Protein AF-A0A0R3MFZ7-F1 (afdb_monomer_lite)

Sequence (72 aa):
MKIGDRVEVVAVPASLPSGMGTQALFEACVGRVFPIDGFENGLLELHVGEVVGEKSYMHTIWIEPECVRLRP

Organism: NCBI:txid722472

pLDDT: mean 92.27, std 7.86, range [60.59, 98.44]

Foldseek 3Di:
DDAFFKKQQADDDPPDDDDDCPRVQSVLRHRPIFGFHDDDPQWTKGQRQVSVPGDSNVDIDTHHPVRIDTDD

Radius of gyration: 11.16 Å; chains: 1; bounding box: 27×22×24 Å

Secondary structure (DSSP, 8-state):
--TT-EEEE----TTPPP-SSHHHHHHHHTT-EEE--EEETTEEEEE-GGGGTS-GGG-EEEE-GGGEEEE-

Structure (mmCIF, N/CA/C/O backbone):
data_AF-A0A0R3MFZ7-F1
#
_entry.id   AF-A0A0R3MFZ7-F1
#
loop_
_atom_site.group_PDB
_atom_site.id
_atom_site.type_symbol
_atom_site.label_atom_id
_atom_site.label_alt_id
_atom_site.label_comp_id
_atom_site.label_asym_id
_atom_site.label_entity_id
_atom_site.label_seq_id
_atom_site.pdbx_PDB_ins_code
_atom_site.Cartn_x
_atom_site.Cartn_y
_atom_site.Cartn_z
_atom_site.occupancy
_atom_site.B_iso_or_equiv
_atom_site.auth_seq_id
_atom_site.auth_comp_id
_atom_site.auth_asym_id
_atom_site.auth_atom_id
_atom_site.pdbx_PDB_model_num
ATOM 1 N N . MET A 1 1 ? -11.457 -6.317 1.119 1.00 92.81 1 MET A N 1
ATOM 2 C CA . MET A 1 1 ? -10.668 -5.126 1.478 1.00 92.81 1 MET A CA 1
ATOM 3 C C . MET A 1 1 ? -11.539 -3.908 1.233 1.00 92.81 1 MET A C 1
ATOM 5 O O . MET A 1 1 ? -12.212 -3.871 0.208 1.00 92.81 1 MET A O 1
ATOM 9 N N . LYS A 1 2 ? -11.569 -2.967 2.172 1.00 96.38 2 LYS A N 1
ATOM 10 C CA . LYS A 1 2 ? -12.251 -1.664 2.089 1.00 96.38 2 LYS A CA 1
ATOM 11 C C . LYS A 1 2 ? -11.385 -0.585 2.750 1.00 96.38 2 LYS A C 1
ATOM 13 O O . LYS A 1 2 ? -10.464 -0.921 3.488 1.00 96.38 2 LYS A O 1
ATOM 18 N N . ILE A 1 3 ? -11.704 0.691 2.517 1.00 97.75 3 ILE A N 1
ATOM 19 C CA . ILE A 1 3 ? -11.026 1.818 3.182 1.00 97.75 3 ILE A CA 1
ATOM 20 C C . ILE A 1 3 ? -11.088 1.621 4.704 1.00 97.75 3 ILE A C 1
ATOM 22 O O . ILE A 1 3 ? -12.135 1.255 5.250 1.00 97.75 3 ILE A O 1
ATOM 26 N N . GLY A 1 4 ? -9.954 1.829 5.369 1.00 96.81 4 GLY A N 1
ATOM 27 C CA . GLY A 1 4 ? -9.765 1.621 6.803 1.00 96.81 4 GLY A CA 1
ATOM 28 C C . GLY A 1 4 ? -9.392 0.192 7.215 1.00 96.81 4 GLY A C 1
ATOM 29 O O . GLY A 1 4 ? -8.900 0.017 8.330 1.00 96.81 4 GLY A O 1
ATOM 30 N N . ASP A 1 5 ? -9.563 -0.821 6.353 1.00 98.00 5 ASP A N 1
ATOM 31 C CA . ASP A 1 5 ? -9.007 -2.155 6.619 1.00 98.00 5 ASP A CA 1
ATOM 32 C C . ASP A 1 5 ? -7.475 -2.072 6.682 1.00 98.00 5 ASP A C 1
ATOM 34 O O . ASP A 1 5 ? -6.846 -1.309 5.944 1.00 98.00 5 ASP A O 1
ATOM 38 N N . ARG A 1 6 ? -6.859 -2.894 7.536 1.00 98.00 6 ARG A N 1
ATOM 39 C CA . ARG A 1 6 ? -5.401 -2.986 7.639 1.00 98.00 6 ARG A CA 1
ATOM 40 C C . ARG A 1 6 ? -4.878 -4.081 6.720 1.00 98.00 6 ARG A C 1
ATOM 42 O O . ARG A 1 6 ? -5.362 -5.212 6.747 1.00 98.00 6 ARG A O 1
ATOM 49 N N . VAL A 1 7 ? -3.857 -3.768 5.936 1.00 98.31 7 VAL A N 1
ATOM 50 C CA . VAL A 1 7 ? -3.192 -4.721 5.047 1.00 98.31 7 VAL A CA 1
ATOM 51 C C . VAL A 1 7 ? -1.695 -4.733 5.299 1.00 98.31 7 VAL A C 1
ATOM 53 O O . VAL A 1 7 ? -1.081 -3.699 5.539 1.00 98.31 7 VAL A O 1
ATOM 56 N N . GLU A 1 8 ? -1.107 -5.920 5.271 1.00 98.31 8 GLU A N 1
ATOM 57 C CA . GLU A 1 8 ? 0.338 -6.105 5.259 1.00 98.31 8 GLU A CA 1
ATOM 58 C C . GLU A 1 8 ? 0.835 -6.143 3.818 1.00 98.31 8 GLU A C 1
ATOM 60 O O . GLU A 1 8 ? 0.282 -6.892 3.013 1.00 98.31 8 GLU A O 1
ATOM 65 N N . VAL A 1 9 ? 1.896 -5.404 3.500 1.00 98.00 9 VAL A N 1
ATOM 66 C CA . VAL A 1 9 ? 2.587 -5.547 2.211 1.00 98.00 9 VAL A CA 1
ATOM 67 C C . VAL A 1 9 ? 3.427 -6.820 2.251 1.00 98.00 9 VAL A C 1
ATOM 69 O O . VAL A 1 9 ? 4.304 -6.959 3.099 1.00 98.00 9 VAL A O 1
ATOM 72 N N . VAL A 1 10 ? 3.166 -7.770 1.355 1.00 98.12 10 VAL A N 1
ATOM 73 C CA . VAL A 1 10 ? 3.828 -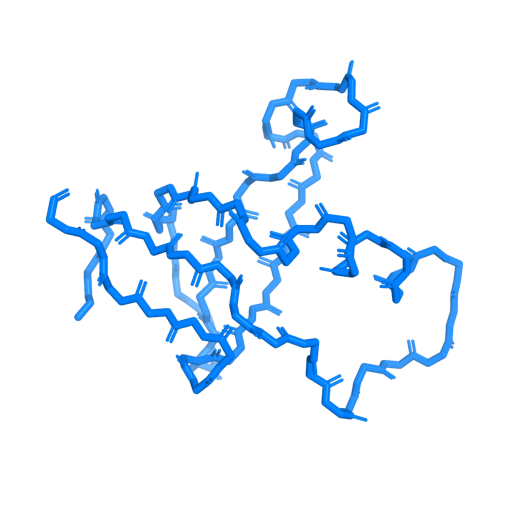9.089 1.344 1.00 98.12 10 VAL A CA 1
ATOM 74 C C . VAL A 1 10 ? 4.746 -9.298 0.145 1.00 98.12 10 VAL A C 1
ATOM 76 O O . VAL A 1 10 ? 5.535 -10.241 0.148 1.00 98.12 10 VAL A O 1
ATOM 79 N N . ALA A 1 11 ? 4.660 -8.438 -0.867 1.00 96.75 11 ALA A N 1
ATOM 80 C CA . ALA A 1 11 ? 5.497 -8.499 -2.054 1.00 96.75 11 ALA A CA 1
ATOM 81 C C . ALA A 1 11 ? 5.713 -7.107 -2.658 1.00 96.75 11 ALA A C 1
ATOM 83 O O . ALA A 1 11 ? 4.952 -6.174 -2.402 1.00 96.75 11 ALA A O 1
ATOM 84 N N . VAL A 1 12 ? 6.753 -6.998 -3.482 1.00 94.31 12 VAL A N 1
ATOM 85 C CA . VAL A 1 12 ? 7.005 -5.840 -4.344 1.00 94.31 12 VAL A CA 1
ATOM 86 C C . VAL A 1 12 ? 6.412 -6.142 -5.726 1.00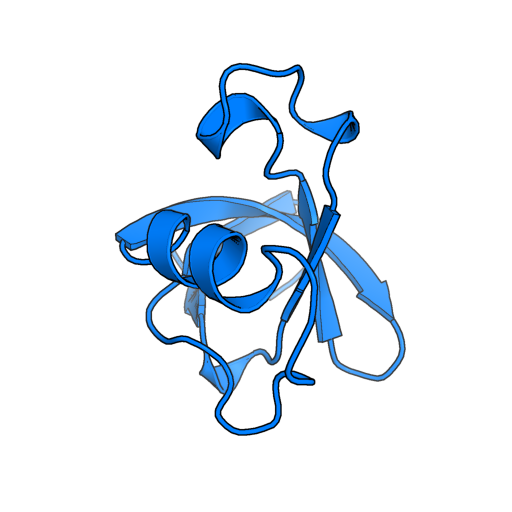 94.31 12 VAL A C 1
ATOM 88 O O . VAL A 1 12 ? 6.683 -7.228 -6.250 1.00 94.31 12 VAL A O 1
ATOM 91 N N . PRO A 1 13 ? 5.633 -5.232 -6.338 1.00 91.62 13 PRO A N 1
ATOM 92 C CA . PRO A 1 13 ? 5.092 -5.457 -7.674 1.00 91.62 13 PRO A CA 1
ATOM 93 C C . PRO A 1 13 ? 6.199 -5.647 -8.716 1.00 91.62 13 PRO A C 1
ATOM 95 O O . PRO A 1 13 ? 7.140 -4.858 -8.803 1.00 91.62 13 PRO A O 1
ATOM 98 N N . ALA A 1 14 ? 6.076 -6.689 -9.541 1.00 85.88 14 ALA A N 1
ATOM 99 C CA . ALA A 1 14 ? 7.082 -7.023 -10.556 1.00 85.88 14 ALA A CA 1
ATOM 100 C C . ALA A 1 14 ? 7.179 -5.975 -11.681 1.00 85.88 14 ALA A C 1
ATOM 102 O O . ALA A 1 14 ? 8.203 -5.871 -12.352 1.00 85.88 14 ALA A O 1
ATOM 103 N N . SER A 1 15 ? 6.108 -5.210 -11.891 1.00 82.75 15 SER A N 1
ATOM 104 C CA . SER A 1 15 ? 5.964 -4.178 -12.919 1.00 82.75 15 SER A CA 1
ATOM 105 C C . SER A 1 15 ? 6.369 -2.781 -12.451 1.00 82.75 15 SER A C 1
ATOM 107 O O . SER A 1 15 ? 6.111 -1.817 -13.175 1.00 82.75 15 SER A O 1
ATOM 109 N N . LEU A 1 16 ? 6.983 -2.637 -11.268 1.00 84.38 16 LEU A N 1
ATOM 110 C CA . LEU A 1 16 ? 7.408 -1.321 -10.802 1.00 84.38 16 LEU A CA 1
ATOM 111 C C . LEU A 1 16 ? 8.361 -0.670 -11.817 1.00 84.38 16 LEU A C 1
ATOM 113 O O . LEU A 1 16 ? 9.351 -1.287 -12.223 1.00 84.38 16 LEU A O 1
ATOM 117 N N . PRO A 1 17 ? 8.100 0.585 -12.218 1.00 77.06 17 PRO A N 1
ATOM 118 C CA . PRO A 1 17 ? 9.000 1.299 -13.102 1.00 77.06 17 PRO A CA 1
ATOM 119 C C . PRO A 1 17 ? 10.355 1.498 -12.417 1.00 77.06 17 PRO A C 1
ATOM 121 O O . PRO A 1 17 ? 10.444 1.898 -11.255 1.00 77.06 17 PRO A O 1
ATOM 124 N N . SER A 1 18 ? 11.432 1.250 -13.160 1.00 66.62 18 SER A N 1
ATOM 125 C CA . SER A 1 18 ? 12.790 1.551 -12.714 1.00 66.62 18 SER A CA 1
ATOM 126 C C . SER A 1 18 ? 12.981 3.071 -12.614 1.00 66.62 18 SER A C 1
ATOM 128 O O . SER A 1 18 ? 12.818 3.773 -13.613 1.00 66.62 18 SER A O 1
ATOM 130 N N . GLY A 1 19 ? 13.337 3.590 -11.436 1.00 66.50 19 GLY A N 1
ATOM 131 C CA . GLY A 1 19 ? 13.462 5.033 -11.199 1.00 66.50 19 GLY A CA 1
ATOM 132 C C . GLY A 1 19 ? 13.879 5.387 -9.768 1.00 66.50 19 GLY A C 1
ATOM 133 O O . GLY A 1 19 ? 14.163 4.499 -8.966 1.00 66.50 19 GLY A O 1
ATOM 134 N N . MET A 1 20 ? 13.946 6.690 -9.460 1.00 60.59 20 MET A N 1
ATOM 135 C CA . MET A 1 20 ? 14.433 7.238 -8.181 1.00 60.59 20 MET A CA 1
ATOM 136 C C . MET A 1 20 ? 13.687 6.660 -6.966 1.00 60.59 20 MET A C 1
ATOM 138 O O . MET A 1 20 ? 12.646 7.166 -6.566 1.00 60.59 20 MET A O 1
ATOM 142 N N . GLY A 1 21 ? 14.234 5.609 -6.354 1.00 74.06 21 GLY A N 1
ATOM 143 C CA . GLY A 1 21 ? 13.835 5.133 -5.026 1.00 74.06 21 GLY A CA 1
ATOM 144 C C . GLY A 1 21 ? 12.486 4.416 -4.928 1.00 74.06 21 GLY A C 1
ATOM 145 O O . GLY A 1 21 ? 12.196 3.883 -3.861 1.00 74.06 21 GLY A O 1
ATOM 146 N N . THR A 1 22 ? 11.688 4.333 -6.001 1.00 83.81 22 THR A N 1
ATOM 147 C CA . THR A 1 22 ? 10.368 3.674 -5.976 1.00 83.81 22 THR A CA 1
ATOM 148 C C . THR A 1 22 ? 10.477 2.223 -5.519 1.00 83.81 22 THR A C 1
ATOM 150 O O . THR A 1 22 ? 9.786 1.822 -4.590 1.00 83.81 22 THR A O 1
ATOM 153 N N . GLN A 1 23 ? 11.402 1.451 -6.095 1.00 88.88 23 GLN A N 1
ATOM 154 C CA . GLN A 1 23 ? 11.620 0.066 -5.679 1.00 88.88 23 GLN A CA 1
ATOM 155 C C . GLN A 1 23 ? 12.037 -0.034 -4.202 1.00 88.88 23 GLN A C 1
ATOM 157 O O . GLN A 1 23 ? 11.450 -0.813 -3.459 1.00 88.88 23 GLN A O 1
ATOM 162 N N . ALA A 1 24 ? 12.981 0.800 -3.756 1.00 89.94 24 ALA A N 1
ATOM 163 C CA . ALA A 1 24 ? 13.460 0.794 -2.374 1.00 89.94 24 ALA A CA 1
ATOM 164 C C . ALA A 1 24 ? 12.352 1.146 -1.362 1.00 89.94 24 ALA A C 1
ATOM 166 O O . ALA A 1 24 ? 12.301 0.567 -0.279 1.00 89.94 24 ALA A O 1
ATOM 167 N N . LEU A 1 25 ? 11.441 2.063 -1.713 1.00 91.75 25 LEU A N 1
ATOM 168 C CA . LEU A 1 25 ? 10.291 2.401 -0.872 1.00 91.75 25 LEU A CA 1
ATOM 169 C C . LEU A 1 25 ? 9.343 1.205 -0.722 1.00 91.75 25 LEU A C 1
ATOM 171 O O . LEU A 1 25 ? 8.948 0.880 0.396 1.00 91.75 25 LEU A O 1
ATOM 175 N N . PHE A 1 26 ? 9.015 0.519 -1.821 1.00 94.12 26 PHE A N 1
ATOM 176 C CA . PHE A 1 26 ? 8.174 -0.681 -1.774 1.00 94.12 26 PHE A CA 1
ATOM 177 C C . PHE A 1 26 ? 8.847 -1.823 -1.007 1.00 94.12 26 PHE A C 1
ATOM 179 O O . PHE A 1 26 ? 8.204 -2.448 -0.167 1.00 94.12 26 PHE A O 1
ATOM 186 N N . GLU A 1 27 ? 10.142 -2.058 -1.228 1.00 93.69 27 GLU A N 1
ATOM 187 C CA . GLU A 1 27 ? 10.930 -3.037 -0.469 1.00 93.69 27 GLU A CA 1
ATOM 188 C C . GLU A 1 27 ? 10.898 -2.738 1.034 1.00 93.69 27 GLU A C 1
ATOM 190 O O . GLU A 1 27 ? 10.669 -3.639 1.839 1.00 93.69 27 GLU A O 1
ATOM 195 N N . ALA A 1 28 ? 11.040 -1.468 1.426 1.00 94.31 28 ALA A N 1
ATOM 196 C CA . ALA A 1 28 ? 10.974 -1.051 2.824 1.00 94.31 28 ALA A CA 1
ATOM 197 C C . ALA A 1 28 ? 9.573 -1.212 3.449 1.00 94.31 28 ALA A C 1
ATOM 199 O O . ALA A 1 28 ? 9.454 -1.280 4.679 1.00 94.31 28 ALA A O 1
ATOM 200 N N . CYS A 1 29 ? 8.523 -1.277 2.624 1.00 96.56 29 CYS A N 1
ATOM 201 C CA . CYS A 1 29 ? 7.151 -1.523 3.060 1.00 96.56 29 CYS A CA 1
ATOM 202 C C . CYS A 1 29 ? 6.857 -3.007 3.314 1.00 96.56 29 CYS A C 1
ATOM 204 O O . CYS A 1 29 ? 5.951 -3.301 4.094 1.00 96.56 29 CYS A O 1
ATOM 206 N N . VAL A 1 30 ? 7.599 -3.941 2.707 1.00 97.06 30 VAL A N 1
ATOM 207 C CA . VAL A 1 30 ? 7.359 -5.385 2.873 1.00 97.06 30 VAL A CA 1
ATOM 208 C C . VAL A 1 30 ? 7.443 -5.790 4.352 1.00 97.06 30 VAL A C 1
ATOM 210 O O . VAL A 1 30 ? 8.373 -5.432 5.071 1.00 97.06 30 VAL A O 1
ATOM 213 N N . GLY A 1 31 ? 6.442 -6.541 4.814 1.00 97.56 31 GLY A N 1
ATOM 214 C CA . GLY A 1 31 ? 6.266 -6.977 6.201 1.00 97.56 31 GLY A CA 1
ATOM 215 C C . GLY A 1 31 ? 5.620 -5.936 7.123 1.00 97.56 31 GLY A C 1
ATOM 216 O O . GLY A 1 31 ? 5.390 -6.220 8.299 1.00 97.56 31 GLY A O 1
ATOM 217 N N . ARG A 1 32 ? 5.316 -4.729 6.630 1.00 97.31 32 ARG A N 1
ATOM 218 C CA . ARG A 1 32 ? 4.651 -3.670 7.404 1.00 97.31 32 ARG A CA 1
ATOM 219 C C . ARG A 1 32 ? 3.160 -3.620 7.108 1.00 97.31 32 ARG A C 1
ATOM 221 O O . ARG A 1 32 ? 2.711 -4.039 6.044 1.00 97.31 32 ARG A O 1
ATOM 228 N N . VAL A 1 33 ? 2.404 -3.083 8.066 1.00 97.62 33 VAL A N 1
ATOM 229 C CA . VAL A 1 33 ? 0.940 -3.010 8.019 1.00 97.62 33 VAL A CA 1
ATOM 230 C C . VAL A 1 33 ? 0.474 -1.564 7.914 1.00 97.62 33 VAL A C 1
ATOM 232 O O . VAL A 1 33 ? 0.794 -0.754 8.784 1.00 97.62 33 VAL A O 1
ATOM 235 N N . PHE A 1 34 ? -0.368 -1.284 6.925 1.00 97.38 34 PHE A N 1
ATOM 236 C CA . PHE A 1 34 ? -0.921 0.039 6.648 1.00 97.38 34 PHE A CA 1
ATOM 237 C C . PHE A 1 34 ? -2.450 -0.023 6.568 1.00 97.38 34 PHE A C 1
ATOM 239 O O . PHE A 1 34 ? -2.998 -1.056 6.170 1.00 97.38 34 PHE A O 1
ATOM 246 N N . PRO A 1 35 ? -3.163 1.042 6.962 1.00 97.25 35 PRO A N 1
ATOM 247 C CA . PRO A 1 35 ? -4.564 1.192 6.598 1.00 97.25 35 PRO A CA 1
ATOM 248 C C . PRO A 1 35 ? -4.690 1.468 5.092 1.00 97.25 35 PRO A C 1
ATOM 250 O O . PRO A 1 35 ? -3.850 2.158 4.518 1.00 97.25 35 PRO A O 1
ATOM 253 N N . ILE A 1 36 ? -5.750 0.956 4.469 1.00 97.94 36 ILE A N 1
ATOM 254 C CA . ILE A 1 36 ? -6.136 1.365 3.114 1.00 97.94 36 ILE A CA 1
ATOM 255 C C . ILE A 1 36 ? -6.757 2.760 3.189 1.00 97.94 36 ILE A C 1
ATOM 257 O O . ILE A 1 36 ? -7.772 2.930 3.871 1.00 97.94 36 ILE A O 1
ATOM 261 N N . ASP A 1 37 ? -6.179 3.724 2.475 1.00 97.50 37 ASP A N 1
ATOM 262 C CA . ASP A 1 37 ? -6.672 5.109 2.424 1.00 97.50 37 ASP A CA 1
ATOM 263 C C . ASP A 1 37 ? -7.653 5.321 1.259 1.00 97.50 37 ASP A C 1
ATOM 265 O O . ASP A 1 37 ? -8.650 6.030 1.385 1.00 97.50 37 ASP A O 1
ATOM 269 N N . GLY A 1 38 ? -7.449 4.592 0.160 1.00 97.56 38 GLY A N 1
ATOM 270 C CA . GLY A 1 38 ? -8.170 4.799 -1.088 1.00 97.56 38 GLY A CA 1
ATOM 271 C C . GLY A 1 38 ? -7.978 3.674 -2.101 1.00 97.56 38 GLY A C 1
ATOM 272 O O . GLY A 1 38 ? -7.306 2.670 -1.847 1.00 97.56 38 GLY A O 1
ATOM 273 N N . PHE A 1 39 ? -8.628 3.839 -3.251 1.00 97.44 39 PHE A N 1
ATOM 274 C CA . PHE A 1 39 ? -8.568 2.916 -4.380 1.00 97.44 39 PHE A CA 1
ATOM 275 C C . PHE A 1 39 ? -8.550 3.708 -5.686 1.00 97.44 39 PHE A C 1
ATOM 277 O O . PHE A 1 39 ? -9.427 4.544 -5.906 1.00 97.44 39 PHE A O 1
ATOM 284 N N . GLU A 1 40 ? -7.624 3.391 -6.585 1.00 96.44 40 GLU A N 1
ATOM 285 C CA . GLU A 1 40 ? -7.574 3.982 -7.925 1.00 96.44 40 GLU A CA 1
ATOM 286 C C . GLU A 1 40 ? -7.107 2.934 -8.937 1.00 96.44 40 GLU A C 1
ATOM 288 O O . GLU A 1 40 ? -6.124 2.236 -8.710 1.00 96.44 40 GLU A O 1
ATOM 293 N N . ASN A 1 41 ? -7.829 2.781 -10.053 1.00 94.12 41 ASN A N 1
ATOM 294 C CA . ASN A 1 41 ? -7.482 1.847 -11.137 1.00 94.12 41 ASN A CA 1
ATOM 295 C C . ASN A 1 41 ? -7.203 0.395 -10.682 1.00 94.12 41 ASN A C 1
ATOM 297 O O . ASN A 1 41 ? -6.398 -0.308 -11.287 1.00 94.12 41 ASN A O 1
ATOM 301 N N . GLY A 1 42 ? -7.878 -0.065 -9.622 1.00 93.31 42 GLY A N 1
ATOM 302 C CA . GLY A 1 42 ? -7.687 -1.406 -9.052 1.00 93.31 42 GLY A CA 1
ATOM 303 C C . GLY A 1 42 ? -6.512 -1.532 -8.074 1.00 93.31 42 GLY A C 1
ATOM 304 O O . GLY A 1 42 ? -6.313 -2.611 -7.521 1.00 93.31 42 GLY A O 1
ATOM 305 N N . LEU A 1 43 ? -5.776 -0.449 -7.822 1.00 96.06 43 LEU A N 1
ATOM 306 C CA . LEU A 1 43 ? -4.698 -0.370 -6.841 1.00 96.06 43 LEU A CA 1
ATOM 307 C C . LEU A 1 43 ? -5.222 0.134 -5.495 1.00 96.06 43 LEU A C 1
ATOM 309 O O . LEU A 1 43 ? -6.189 0.896 -5.431 1.00 96.06 43 LEU A O 1
ATOM 313 N N . LEU A 1 44 ? -4.557 -0.287 -4.425 1.00 97.44 44 LEU A N 1
ATOM 314 C CA . LEU A 1 44 ? -4.767 0.195 -3.066 1.00 97.44 44 LEU A CA 1
ATOM 315 C C . LEU A 1 44 ? -3.853 1.388 -2.804 1.00 97.44 44 LEU A C 1
ATOM 317 O O . LEU A 1 44 ? -2.651 1.305 -3.059 1.00 97.44 44 LEU A O 1
ATOM 321 N N . GLU A 1 45 ? -4.409 2.455 -2.247 1.00 97.56 45 GLU A N 1
ATOM 322 C CA . GLU A 1 45 ? -3.646 3.611 -1.784 1.00 97.56 45 GLU A CA 1
ATOM 323 C C . GLU A 1 45 ? -3.186 3.397 -0.341 1.00 97.56 45 GLU A C 1
ATOM 325 O O . GLU A 1 45 ? -4.017 3.183 0.551 1.00 97.56 45 GLU A O 1
ATOM 330 N N . LEU A 1 46 ? -1.874 3.469 -0.103 1.00 97.19 46 LEU A N 1
ATOM 331 C CA . LEU A 1 46 ? -1.279 3.364 1.228 1.00 97.19 46 LEU A CA 1
ATOM 332 C C . LEU A 1 46 ? -0.385 4.573 1.518 1.00 97.19 46 LEU A C 1
ATOM 334 O O . LEU A 1 46 ? 0.549 4.867 0.770 1.00 97.19 46 LEU A O 1
ATOM 338 N N . HIS A 1 47 ? -0.621 5.216 2.660 1.00 96.88 47 HIS A N 1
ATOM 339 C CA . HIS A 1 47 ? 0.244 6.256 3.214 1.00 96.88 47 HIS A CA 1
ATOM 340 C C . HIS A 1 47 ? 1.431 5.634 3.964 1.00 96.88 47 HIS A C 1
ATOM 342 O O . HIS A 1 47 ? 1.255 4.967 4.986 1.00 96.88 47 HIS A O 1
ATOM 348 N N . VAL A 1 48 ? 2.649 5.855 3.463 1.00 95.56 48 VAL A N 1
ATOM 349 C CA . VAL A 1 48 ? 3.870 5.148 3.890 1.00 95.56 48 VAL A CA 1
ATOM 350 C C . VAL A 1 48 ? 4.998 6.069 4.352 1.00 95.56 48 VAL A C 1
ATOM 352 O O . VAL A 1 48 ? 6.100 5.590 4.602 1.00 95.56 48 VAL A O 1
ATOM 355 N N . GLY A 1 49 ? 4.766 7.375 4.513 1.00 92.31 49 GLY A N 1
ATOM 356 C CA . GLY A 1 49 ? 5.836 8.315 4.879 1.00 92.31 49 GLY A CA 1
ATOM 357 C C . GLY A 1 49 ? 6.596 7.951 6.162 1.00 92.31 49 GLY A C 1
ATOM 358 O O . GLY A 1 49 ? 7.805 8.156 6.241 1.00 92.31 49 GLY A O 1
ATOM 359 N N . GLU A 1 50 ? 5.941 7.292 7.122 1.00 93.06 50 GLU A N 1
ATOM 360 C CA . GLU A 1 50 ? 6.588 6.832 8.361 1.00 93.06 50 GLU A CA 1
ATOM 361 C C . GLU A 1 50 ? 7.679 5.774 8.122 1.00 93.06 50 GLU A C 1
ATOM 363 O O . GLU A 1 50 ? 8.599 5.639 8.928 1.00 93.06 50 GLU A O 1
ATOM 368 N N . VAL A 1 51 ? 7.626 5.047 6.999 1.00 91.12 51 VAL A N 1
ATOM 369 C CA . VAL A 1 51 ? 8.656 4.070 6.602 1.00 91.12 51 VAL A CA 1
ATOM 370 C C . VAL A 1 51 ? 10.006 4.750 6.375 1.00 91.12 51 VAL A C 1
ATOM 372 O O . VAL A 1 51 ? 11.043 4.146 6.646 1.00 91.12 51 VAL A O 1
ATOM 375 N N . VAL A 1 52 ? 9.992 6.010 5.938 1.00 86.69 52 VAL A N 1
ATOM 376 C CA . VAL A 1 52 ? 11.181 6.824 5.648 1.00 86.69 52 VAL A CA 1
A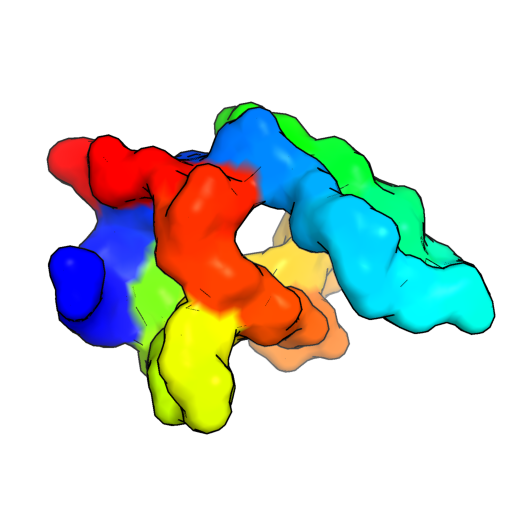TOM 377 C C . VAL A 1 52 ? 11.400 7.944 6.673 1.00 86.69 52 VAL A C 1
ATOM 379 O O . VAL A 1 52 ? 12.192 8.85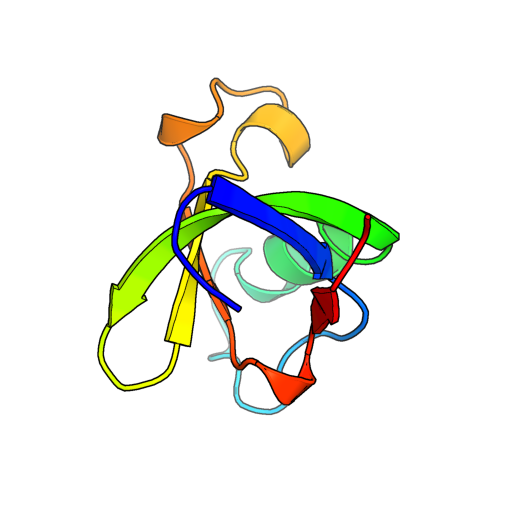2 6.443 1.00 86.69 52 VAL A O 1
ATOM 382 N N . GLY A 1 53 ? 10.738 7.873 7.834 1.00 88.50 53 GLY A N 1
ATOM 383 C CA . GLY A 1 53 ? 10.890 8.858 8.912 1.00 88.50 53 GLY A CA 1
ATOM 384 C C . GLY A 1 53 ? 10.157 10.181 8.673 1.00 88.50 53 GLY A C 1
ATOM 385 O O . GLY A 1 53 ? 10.413 11.162 9.371 1.00 88.50 53 GLY A O 1
ATOM 386 N N . GLU A 1 54 ? 9.237 10.217 7.713 1.00 91.88 54 GLU A N 1
ATOM 387 C CA . GLU A 1 54 ? 8.386 11.365 7.423 1.00 91.88 54 GLU A CA 1
ATOM 388 C C . GLU A 1 54 ? 6.962 11.142 7.951 1.00 91.88 54 GLU A C 1
ATOM 390 O O . GLU A 1 54 ? 6.612 10.076 8.457 1.00 91.88 54 GLU A O 1
ATOM 395 N N . LYS A 1 55 ? 6.103 12.161 7.867 1.00 87.88 55 LYS A N 1
ATOM 396 C CA . LYS A 1 55 ? 4.686 11.990 8.221 1.00 87.88 55 LYS A CA 1
ATOM 397 C C . LYS A 1 55 ? 4.014 11.059 7.213 1.00 87.88 55 LYS A C 1
ATOM 399 O O . LYS A 1 55 ? 4.316 11.150 6.029 1.00 87.88 55 LYS A O 1
ATOM 404 N N . SER A 1 56 ? 3.079 10.220 7.658 1.00 83.69 56 SER A N 1
ATOM 405 C CA . SER A 1 56 ? 2.445 9.181 6.827 1.00 83.69 56 SER A CA 1
ATOM 406 C C . SER A 1 56 ? 1.959 9.680 5.459 1.00 83.69 56 SER A C 1
ATOM 408 O O . SER A 1 56 ? 2.266 9.055 4.450 1.00 83.69 56 SER A O 1
ATOM 410 N N . TYR A 1 57 ? 1.297 10.837 5.421 1.00 82.44 57 TYR A N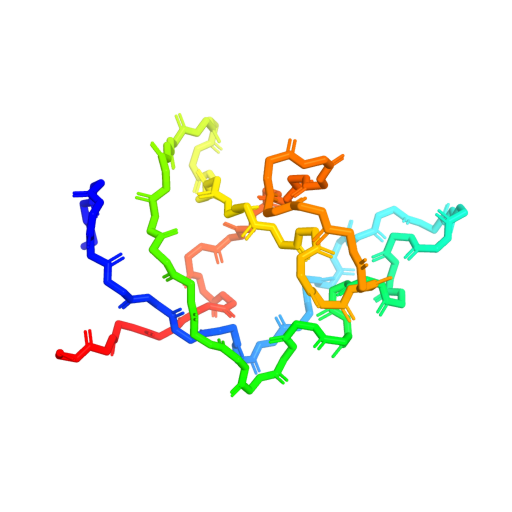 1
ATOM 411 C CA . TYR A 1 57 ? 0.738 11.457 4.212 1.00 82.44 57 TYR A CA 1
ATOM 412 C C . TYR A 1 57 ? 1.774 12.071 3.249 1.00 82.44 57 TYR A C 1
ATOM 414 O O . TYR A 1 57 ? 1.400 12.577 2.197 1.00 82.44 57 TYR A O 1
ATOM 422 N N . MET A 1 58 ? 3.063 12.105 3.607 1.00 90.31 58 MET A N 1
ATOM 423 C CA . MET A 1 58 ? 4.115 12.680 2.751 1.00 90.31 58 MET A CA 1
ATOM 424 C C . MET A 1 58 ? 4.508 11.752 1.601 1.00 90.31 58 MET A C 1
ATOM 426 O O . MET A 1 58 ? 4.984 12.230 0.576 1.00 90.31 58 MET A O 1
ATOM 430 N N . HIS A 1 59 ? 4.301 10.441 1.768 1.00 91.94 59 HIS A N 1
ATOM 431 C CA . HIS A 1 59 ? 4.568 9.440 0.738 1.00 91.94 59 HIS A CA 1
ATOM 432 C C . HIS A 1 59 ? 3.376 8.508 0.594 1.00 91.94 59 HIS A C 1
ATOM 434 O O . HIS A 1 59 ? 2.908 7.939 1.581 1.00 91.94 59 HIS A O 1
ATOM 440 N N . THR A 1 60 ? 2.958 8.303 -0.649 1.00 93.88 60 THR A N 1
ATOM 441 C CA . THR A 1 60 ? 1.869 7.399 -1.016 1.00 93.88 60 THR A CA 1
ATOM 442 C C . THR A 1 60 ? 2.398 6.350 -1.977 1.00 93.88 60 THR A C 1
ATOM 444 O O . THR A 1 60 ? 3.124 6.676 -2.920 1.00 93.88 60 THR A O 1
ATOM 447 N N . ILE A 1 61 ? 2.018 5.093 -1.759 1.00 94.06 61 ILE A N 1
ATOM 448 C CA . ILE A 1 61 ? 2.184 4.034 -2.754 1.00 94.06 61 ILE A CA 1
ATOM 449 C C . ILE A 1 61 ? 0.826 3.541 -3.231 1.00 94.06 61 ILE A C 1
ATOM 451 O O . ILE A 1 61 ? -0.136 3.479 -2.467 1.00 94.06 61 ILE A O 1
ATOM 455 N N . TRP A 1 62 ? 0.802 3.153 -4.500 1.00 95.25 62 TRP A N 1
ATOM 456 C CA . TRP A 1 62 ? -0.322 2.496 -5.147 1.00 95.25 62 TRP A CA 1
ATOM 457 C C . TRP A 1 62 ? 0.093 1.064 -5.441 1.00 95.25 62 TRP A C 1
ATOM 459 O O . TRP A 1 62 ? 1.076 0.852 -6.152 1.00 95.25 62 TRP A O 1
ATOM 469 N N . ILE A 1 63 ? -0.593 0.094 -4.844 1.00 95.44 63 ILE A N 1
ATOM 470 C CA . ILE A 1 63 ? -0.154 -1.305 -4.849 1.00 95.44 63 ILE A CA 1
ATOM 471 C C . ILE A 1 63 ? -1.282 -2.262 -5.228 1.00 95.44 63 ILE A C 1
ATOM 473 O O . ILE A 1 63 ? -2.431 -2.088 -4.821 1.00 95.44 63 ILE A O 1
ATOM 477 N N . GLU A 1 64 ? -0.960 -3.291 -6.005 1.00 96.31 64 GLU A N 1
ATOM 478 C CA . GLU A 1 64 ? -1.905 -4.324 -6.411 1.00 96.31 64 GLU A CA 1
ATOM 479 C C . GLU A 1 64 ? -2.372 -5.153 -5.195 1.00 96.31 64 GLU A C 1
ATOM 481 O O . GLU A 1 64 ? -1.558 -5.488 -4.325 1.00 96.31 64 GLU A O 1
ATOM 486 N N . PRO A 1 65 ? -3.657 -5.555 -5.134 1.00 96.56 65 PRO A N 1
ATOM 487 C CA . PRO A 1 65 ? -4.197 -6.355 -4.029 1.00 96.56 65 PRO A CA 1
ATOM 488 C C . PRO A 1 65 ? -3.433 -7.663 -3.770 1.00 96.56 65 PRO A C 1
ATOM 490 O O . PRO A 1 65 ? -3.301 -8.103 -2.630 1.00 96.56 65 PR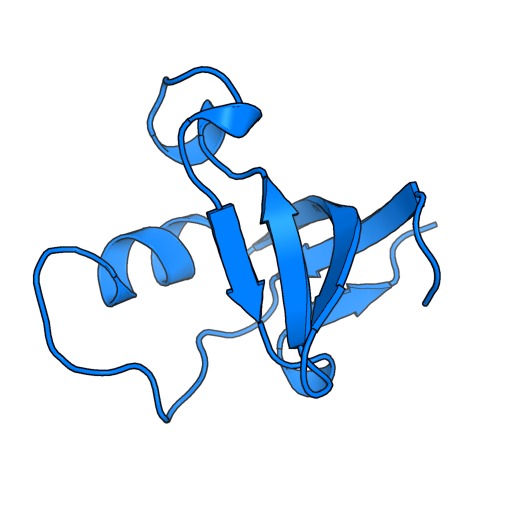O A O 1
ATOM 493 N N . GLU A 1 66 ? -2.889 -8.266 -4.820 1.00 96.88 66 GLU A N 1
ATOM 494 C CA . GLU A 1 66 ? -2.106 -9.505 -4.797 1.00 96.88 66 GLU A CA 1
ATOM 495 C C . GLU A 1 66 ? -0.753 -9.350 -4.088 1.00 96.88 66 GLU A C 1
ATOM 497 O O . GLU A 1 66 ? -0.183 -10.339 -3.624 1.00 96.88 66 GLU A O 1
ATOM 502 N N . CYS A 1 67 ? -0.255 -8.119 -3.948 1.00 97.69 67 CYS A N 1
ATOM 503 C CA . CYS A 1 67 ? 0.965 -7.816 -3.204 1.00 97.69 67 CYS A CA 1
ATOM 504 C C . CYS A 1 67 ? 0.705 -7.541 -1.717 1.00 97.69 67 CYS A C 1
ATOM 506 O O . CYS A 1 67 ? 1.649 -7.239 -0.979 1.00 97.69 67 CYS A O 1
ATOM 508 N N . VAL A 1 68 ? -0.542 -7.661 -1.247 1.00 97.94 68 VAL A N 1
ATOM 509 C CA . VAL A 1 68 ? -0.900 -7.431 0.155 1.00 97.94 68 VAL A CA 1
ATOM 510 C C . VAL A 1 68 ? -1.708 -8.578 0.766 1.00 97.94 68 VAL A C 1
ATOM 512 O O . VAL A 1 68 ? -2.268 -9.439 0.089 1.00 97.94 68 VAL A O 1
ATOM 515 N N . ARG A 1 69 ? -1.793 -8.590 2.097 1.00 98.44 69 ARG A N 1
ATOM 516 C CA . ARG A 1 69 ? -2.617 -9.531 2.860 1.00 98.44 69 ARG A CA 1
ATOM 517 C C . ARG A 1 69 ? -3.437 -8.795 3.906 1.00 98.44 69 ARG A C 1
ATOM 519 O O . ARG A 1 69 ? -2.889 -8.038 4.701 1.00 98.44 69 ARG A O 1
ATOM 526 N N . LEU A 1 70 ? -4.741 -9.061 3.945 1.00 97.62 70 LEU A N 1
ATOM 527 C CA . LEU A 1 70 ? -5.626 -8.501 4.966 1.00 97.62 70 LEU A CA 1
ATOM 528 C C . LEU A 1 70 ? -5.171 -8.933 6.369 1.00 97.62 70 LEU A C 1
ATOM 530 O O . LEU A 1 70 ? -4.886 -10.112 6.603 1.00 97.62 70 LEU A O 1
ATOM 534 N N . ARG A 1 71 ? -5.119 -7.979 7.298 1.00 95.06 71 ARG A N 1
ATOM 535 C CA . ARG A 1 71 ? -4.821 -8.202 8.711 1.00 95.06 71 ARG A CA 1
ATOM 536 C C . ARG A 1 71 ? -6.033 -7.788 9.561 1.00 95.06 71 ARG A C 1
ATOM 538 O O . ARG A 1 71 ? -6.639 -6.761 9.259 1.00 95.06 71 ARG A O 1
ATOM 545 N N . PRO A 1 72 ? -6.421 -8.615 10.550 1.00 83.31 72 PRO A N 1
ATOM 546 C CA . PRO A 1 72 ? -7.538 -8.321 11.444 1.00 83.31 72 PRO A CA 1
ATOM 547 C C . PRO A 1 72 ? -7.249 -7.148 12.387 1.00 83.31 72 PRO A C 1
ATOM 549 O O . PRO A 1 72 ? -6.055 -6.839 12.615 1.00 83.31 72 PRO A O 1
#